Protein AF-A0A970WJK9-F1 (afdb_monomer_lite)

Sequence (111 aa):
MTVIYRILCSALKRSTHLERCREAGYRVARVPTVVSDDGRTYLTYVNAILDHRRGKRFVYLPAYSGADSLNEHAARVWENLGYEVRPVDCTTCYRHFGTLRCLVNVLRRDR

Radius of gyration: 14.51 Å; chains: 1; bounding box: 39×25×37 Å

Secondary structure (DSSP, 8-state):
----EEEEESSS--HHHHHHHHHTT-EEEEE-EEE-TTSS-EEESSSPEEEEETTEEEEEEEE-TT-HHHHHHHHHHHHHTTPEEEEEE-TTTGGGT--HHHH--------

Foldseek 3Di:
DDQDADEDEPDDDDPVVVVVCVVVVHDYFYAYKDADPVNQFMDDFVLWDWAADPNAIAIATEDEPPCVVSRVRRCVSVVVVRHDYHYDYCHPPRVVRHGDNVPDDDPDHDD

Structure (mmCIF, N/CA/C/O backbone):
data_AF-A0A970WJK9-F1
#
_entry.id   AF-A0A970WJK9-F1
#
loop_
_atom_site.group_PDB
_atom_site.id
_atom_site.type_symbol
_atom_site.label_atom_id
_atom_site.label_alt_id
_atom_site.label_comp_id
_atom_site.label_asym_id
_atom_site.label_entity_id
_atom_site.label_seq_id
_atom_site.pdbx_PDB_ins_code
_atom_site.Cartn_x
_atom_site.Cartn_y
_atom_site.Cartn_z
_atom_site.occupancy
_atom_site.B_iso_or_equiv
_atom_site.auth_seq_id
_atom_site.auth_comp_id
_atom_site.auth_asym_id
_atom_site.auth_atom_id
_atom_site.pdbx_PDB_model_num
ATOM 1 N N . MET A 1 1 ? -11.343 9.323 21.967 1.00 26.47 1 MET A N 1
ATOM 2 C CA . MET A 1 1 ? -9.903 9.150 21.675 1.00 26.47 1 MET A CA 1
ATOM 3 C C . MET A 1 1 ? -9.759 8.687 20.228 1.00 26.47 1 MET A C 1
ATOM 5 O O . MET A 1 1 ? -9.971 7.516 19.938 1.00 26.47 1 MET A O 1
ATOM 9 N N . THR A 1 2 ? -9.536 9.612 19.293 1.00 26.64 2 THR A N 1
ATOM 10 C CA . THR A 1 2 ? -9.431 9.296 17.859 1.00 26.64 2 THR A CA 1
ATOM 11 C C . THR A 1 2 ? -8.030 8.767 17.586 1.00 26.64 2 THR A C 1
ATOM 13 O O . THR A 1 2 ? -7.071 9.532 17.570 1.00 26.64 2 THR A O 1
ATOM 16 N N . VAL A 1 3 ? -7.889 7.452 17.416 1.00 32.28 3 VAL A N 1
ATOM 17 C CA . VAL A 1 3 ? -6.608 6.846 17.032 1.00 32.28 3 VAL A CA 1
ATOM 18 C C . VAL A 1 3 ? -6.354 7.180 15.564 1.00 32.28 3 VAL A C 1
ATOM 20 O O . VAL A 1 3 ? -6.897 6.536 14.669 1.00 32.28 3 VAL A O 1
ATOM 23 N N . ILE A 1 4 ? -5.558 8.217 15.313 1.00 41.19 4 ILE A N 1
ATOM 24 C CA . ILE A 1 4 ? -5.073 8.539 13.972 1.00 41.19 4 ILE A CA 1
ATOM 25 C C . ILE A 1 4 ? -3.813 7.701 13.745 1.00 41.19 4 ILE A C 1
ATOM 27 O O . ILE A 1 4 ? -2.821 7.835 14.460 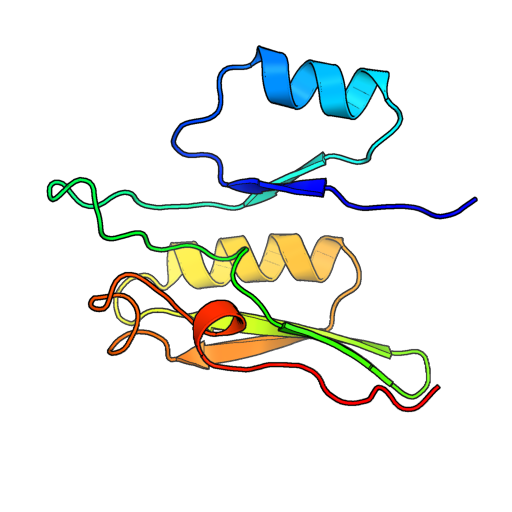1.00 41.19 4 ILE A O 1
ATOM 31 N N . TYR A 1 5 ? -3.848 6.807 12.764 1.00 44.59 5 TYR A N 1
ATOM 32 C CA . TYR A 1 5 ? -2.658 6.083 12.330 1.00 44.59 5 TYR A CA 1
ATOM 33 C C . TYR A 1 5 ? -1.908 6.936 11.316 1.00 44.59 5 TYR A C 1
ATOM 35 O O . TYR A 1 5 ? -2.479 7.330 10.298 1.00 44.59 5 TYR A O 1
ATOM 43 N N . ARG A 1 6 ? -0.622 7.200 11.565 1.00 53.34 6 ARG A N 1
ATOM 44 C CA . ARG A 1 6 ? 0.257 7.771 10.543 1.00 53.34 6 ARG A CA 1
ATOM 45 C C . ARG A 1 6 ? 1.160 6.672 10.013 1.00 53.34 6 ARG A C 1
ATOM 47 O O . ARG A 1 6 ? 2.118 6.259 10.662 1.00 53.34 6 ARG A O 1
ATOM 54 N N . ILE A 1 7 ? 0.806 6.181 8.834 1.00 56.44 7 ILE A N 1
ATOM 55 C CA . ILE A 1 7 ? 1.541 5.131 8.138 1.00 56.44 7 ILE A CA 1
ATOM 56 C C . ILE A 1 7 ? 2.648 5.802 7.332 1.00 56.44 7 ILE A C 1
ATOM 58 O O . ILE A 1 7 ? 2.401 6.728 6.555 1.00 56.44 7 ILE A O 1
ATOM 62 N N . LEU A 1 8 ? 3.886 5.383 7.574 1.00 53.53 8 LEU A N 1
ATOM 63 C CA . LEU A 1 8 ? 5.070 6.004 6.995 1.00 53.53 8 LEU A CA 1
ATOM 64 C C . LEU A 1 8 ? 5.801 4.988 6.110 1.00 53.53 8 LEU A C 1
ATOM 66 O O . LEU A 1 8 ? 6.179 3.912 6.571 1.00 53.53 8 LEU A O 1
ATOM 70 N N . CYS A 1 9 ? 6.015 5.358 4.843 1.00 52.53 9 CYS A N 1
ATOM 71 C CA . CYS A 1 9 ? 6.904 4.645 3.923 1.00 52.53 9 CYS A CA 1
ATOM 72 C C . CYS A 1 9 ? 8.343 4.665 4.446 1.00 52.53 9 CYS A C 1
ATOM 74 O O . CYS A 1 9 ? 8.855 5.733 4.799 1.00 52.53 9 CYS A O 1
ATOM 76 N N . SER A 1 10 ? 8.996 3.503 4.476 1.00 48.75 10 SER A N 1
ATOM 77 C CA . SER A 1 10 ? 10.261 3.329 5.195 1.00 48.75 10 SER A CA 1
ATOM 78 C C . SER A 1 10 ? 11.558 3.498 4.392 1.00 48.75 10 SER A C 1
ATOM 80 O O . SER A 1 10 ? 12.604 3.248 4.975 1.00 48.75 10 SER A O 1
ATOM 82 N N . ALA A 1 11 ? 11.573 3.941 3.127 1.00 43.75 11 ALA A N 1
ATOM 83 C CA . ALA A 1 11 ? 12.851 4.016 2.392 1.00 43.75 11 ALA A CA 1
ATOM 84 C C . ALA A 1 11 ? 13.699 5.267 2.675 1.00 43.75 11 ALA A C 1
ATOM 86 O O . ALA A 1 11 ? 14.905 5.209 2.483 1.00 43.75 11 ALA A O 1
ATOM 87 N N . LEU A 1 12 ? 13.123 6.402 3.101 1.00 43.25 12 LEU A N 1
ATOM 88 C CA . LEU A 1 12 ? 13.861 7.685 3.074 1.00 43.25 12 LEU A CA 1
ATOM 89 C C . LEU A 1 12 ? 13.551 8.674 4.215 1.00 43.25 12 LEU A C 1
ATOM 91 O O . LEU A 1 12 ? 14.005 9.819 4.185 1.00 43.25 12 LEU A O 1
ATOM 95 N N . LYS A 1 13 ? 12.787 8.292 5.247 1.00 46.97 13 LYS A N 1
ATOM 96 C CA . LYS A 1 13 ? 12.469 9.225 6.345 1.00 46.97 13 LYS A CA 1
ATOM 97 C C . LYS A 1 13 ? 13.456 9.087 7.502 1.00 46.97 13 LYS A C 1
ATOM 99 O O . LYS A 1 13 ? 13.421 8.107 8.239 1.00 46.97 13 LYS A O 1
ATOM 104 N N . ARG A 1 14 ? 14.299 10.119 7.649 1.00 53.09 14 ARG A N 1
ATOM 105 C CA . ARG A 1 14 ? 15.193 10.378 8.793 1.00 53.09 14 ARG A CA 1
ATOM 106 C C . ARG A 1 14 ? 14.467 10.060 10.114 1.00 53.09 14 ARG A C 1
ATOM 108 O O . ARG A 1 14 ? 13.289 10.404 10.253 1.00 53.09 14 ARG A O 1
ATOM 115 N N . SER A 1 15 ? 15.166 9.420 11.056 1.00 58.59 15 SER A N 1
ATOM 116 C CA . SER A 1 15 ? 14.675 8.993 12.387 1.00 58.59 15 SER A CA 1
ATOM 117 C C . SER A 1 15 ? 13.795 10.039 13.089 1.00 58.59 15 SER A C 1
ATOM 119 O O . SER A 1 15 ? 12.746 9.710 13.644 1.00 58.59 15 SER A O 1
ATOM 121 N N . THR A 1 16 ? 14.138 11.311 12.911 1.00 64.56 16 THR A N 1
ATOM 122 C CA . THR A 1 16 ? 13.468 12.477 13.493 1.00 64.56 16 THR A CA 1
ATOM 123 C C . THR A 1 16 ? 11.990 12.638 13.127 1.00 64.56 16 THR A C 1
ATOM 125 O O . THR A 1 16 ? 11.211 13.154 13.925 1.00 64.56 16 THR A O 1
ATOM 128 N N . HIS A 1 17 ? 11.534 12.201 11.945 1.00 74.19 17 HIS A N 1
ATOM 129 C CA . HIS A 1 17 ? 10.107 12.315 11.596 1.00 74.19 17 HIS A CA 1
ATOM 130 C 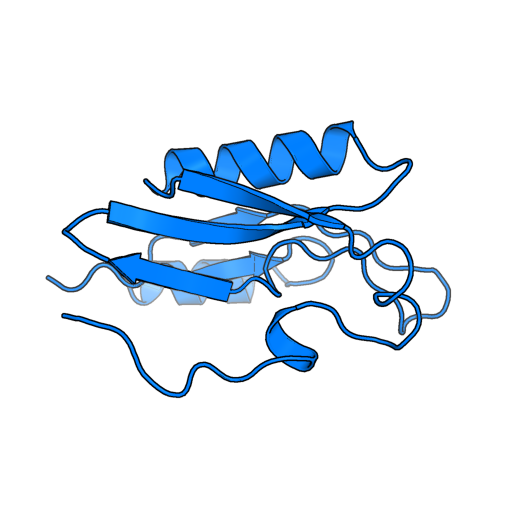C . HIS A 1 17 ? 9.249 11.266 12.314 1.00 74.19 17 HIS A C 1
ATOM 132 O O . HIS A 1 17 ? 8.091 11.529 12.638 1.00 74.19 17 HIS A O 1
ATOM 138 N N . LEU A 1 18 ? 9.812 10.077 12.554 1.00 74.38 18 LEU A N 1
ATOM 139 C CA . LEU A 1 18 ? 9.146 9.008 13.298 1.00 74.38 18 LEU A CA 1
ATOM 140 C C . LEU A 1 18 ? 9.002 9.394 14.770 1.00 74.38 18 LEU A C 1
ATOM 142 O O . LEU A 1 18 ? 7.927 9.220 15.339 1.00 74.38 18 LEU A O 1
ATOM 146 N N . GLU A 1 19 ? 10.066 9.947 15.351 1.00 80.50 19 GLU A N 1
ATOM 147 C CA . GLU A 1 19 ? 10.102 10.454 16.727 1.00 80.50 19 GLU A CA 1
ATOM 148 C C . GLU A 1 19 ? 9.047 11.537 16.938 1.00 80.50 19 GLU A C 1
ATOM 150 O O . GLU A 1 19 ? 8.163 11.349 17.766 1.00 80.50 19 GLU A O 1
ATOM 155 N N . ARG A 1 20 ? 9.002 12.562 16.078 1.00 83.75 20 ARG A N 1
ATOM 156 C CA . ARG A 1 20 ? 7.971 13.615 16.144 1.00 83.75 20 ARG A CA 1
ATOM 157 C C . ARG A 1 20 ? 6.540 13.084 16.065 1.00 83.75 20 ARG A C 1
ATOM 159 O O . ARG A 1 20 ? 5.639 13.621 16.700 1.00 83.75 20 ARG A O 1
ATOM 166 N N . CYS A 1 21 ? 6.295 12.037 15.271 1.00 81.12 21 CYS A N 1
ATOM 167 C CA . CYS A 1 21 ? 4.969 11.417 15.225 1.00 81.12 21 CYS A CA 1
ATOM 168 C C . CYS A 1 21 ? 4.636 10.714 16.547 1.00 81.12 21 CYS A C 1
ATOM 170 O O . CYS A 1 21 ? 3.505 10.789 17.013 1.00 81.12 21 CYS A O 1
ATOM 172 N N . ARG A 1 22 ? 5.609 10.048 17.168 1.00 83.19 22 ARG A N 1
ATOM 173 C CA . ARG A 1 22 ? 5.404 9.393 18.465 1.00 83.19 22 ARG A CA 1
ATOM 174 C C . ARG A 1 22 ? 5.224 10.405 19.593 1.00 83.19 22 ARG A C 1
ATOM 176 O O . ARG A 1 22 ? 4.309 10.237 20.386 1.00 83.19 22 ARG A O 1
ATOM 183 N N . GLU A 1 23 ? 6.031 11.464 19.618 1.00 87.00 23 GLU A N 1
ATOM 184 C CA . GLU A 1 23 ? 5.918 12.579 20.571 1.00 87.00 23 GLU A CA 1
ATOM 185 C C . GLU A 1 23 ? 4.545 13.252 20.495 1.00 87.00 23 GLU A C 1
ATOM 187 O O . GLU A 1 23 ? 3.953 13.583 21.515 1.00 87.00 23 GLU A O 1
ATOM 192 N N . ALA A 1 24 ? 3.987 13.376 19.289 1.00 86.94 24 ALA A N 1
ATOM 193 C CA . ALA A 1 24 ? 2.636 13.886 19.083 1.00 86.94 24 ALA A CA 1
ATOM 194 C C . ALA A 1 24 ? 1.517 12.859 19.388 1.00 86.94 24 ALA A C 1
ATOM 196 O O . ALA A 1 24 ? 0.353 13.119 19.088 1.00 86.94 24 ALA A O 1
ATOM 197 N N . GLY A 1 25 ? 1.842 11.690 19.953 1.00 88.25 25 GLY A N 1
ATOM 198 C CA . GLY A 1 25 ? 0.875 10.675 20.385 1.00 88.25 25 GLY A CA 1
ATOM 199 C C . GLY A 1 25 ? 0.353 9.748 19.281 1.00 88.25 25 GLY A C 1
ATOM 200 O O . GLY A 1 25 ? -0.596 8.995 19.510 1.00 88.25 25 GLY A O 1
ATOM 201 N N . TYR A 1 26 ? 0.943 9.764 18.080 1.00 83.62 26 TYR A N 1
ATOM 202 C CA . TYR A 1 26 ? 0.516 8.880 16.993 1.00 83.62 26 TYR A CA 1
ATOM 203 C C . TYR A 1 26 ? 1.071 7.461 17.156 1.00 83.62 26 TYR A C 1
ATOM 205 O O . TYR A 1 26 ? 2.250 7.247 17.453 1.00 83.62 26 TYR A O 1
ATOM 213 N N . ARG A 1 27 ? 0.244 6.463 16.818 1.00 83.31 27 ARG A N 1
ATOM 214 C CA . ARG A 1 27 ? 0.730 5.104 16.543 1.00 83.31 27 ARG A CA 1
ATOM 215 C C . ARG A 1 27 ? 1.366 5.078 15.156 1.00 83.31 27 ARG A C 1
ATOM 217 O O . ARG A 1 27 ? 0.733 5.448 14.166 1.00 83.31 27 ARG A O 1
ATOM 224 N N . VAL A 1 28 ? 2.613 4.617 15.094 1.00 84.31 28 VAL A N 1
ATOM 225 C CA . VAL A 1 28 ? 3.404 4.572 13.861 1.00 84.31 28 VAL A CA 1
ATOM 226 C C . VAL A 1 28 ? 3.579 3.129 13.405 1.00 84.31 28 VAL A C 1
ATOM 228 O O . VAL A 1 28 ? 4.179 2.324 14.116 1.00 84.31 28 VAL A O 1
ATOM 231 N N . ALA A 1 29 ? 3.103 2.832 12.197 1.00 88.38 29 ALA A N 1
ATOM 232 C CA . ALA A 1 29 ? 3.362 1.580 11.495 1.00 88.38 29 ALA A CA 1
ATOM 233 C C . ALA A 1 29 ? 4.334 1.832 10.337 1.00 88.38 29 ALA A C 1
ATOM 235 O O . ALA A 1 29 ? 4.200 2.820 9.604 1.00 88.38 29 ALA A O 1
ATOM 236 N N . ARG A 1 30 ? 5.322 0.944 10.190 1.00 86.44 30 ARG A N 1
ATOM 237 C CA . ARG A 1 30 ? 6.256 0.966 9.061 1.00 86.44 30 ARG A CA 1
ATOM 238 C C . ARG A 1 30 ? 5.697 0.096 7.950 1.00 86.44 30 ARG A C 1
ATOM 240 O O . ARG A 1 30 ? 5.268 -1.020 8.213 1.00 86.44 30 ARG A O 1
ATOM 247 N N . VAL A 1 31 ? 5.728 0.618 6.734 1.00 87.69 31 VAL A N 1
ATOM 248 C CA . VAL A 1 31 ? 5.289 -0.088 5.531 1.00 87.69 31 VAL A CA 1
ATOM 249 C C . VAL A 1 31 ? 6.442 -0.082 4.529 1.00 87.69 31 VAL A C 1
ATOM 251 O O . VAL A 1 31 ? 7.081 0.970 4.369 1.00 87.69 31 VAL A O 1
ATOM 254 N N . PRO A 1 32 ? 6.728 -1.225 3.876 1.00 87.31 32 PRO A N 1
ATOM 255 C CA . PRO A 1 32 ? 7.833 -1.339 2.940 1.00 87.31 32 PRO A CA 1
ATOM 256 C C . PRO A 1 32 ? 7.649 -0.366 1.779 1.00 87.31 32 PRO A C 1
ATOM 258 O O . PRO A 1 32 ? 6.538 0.038 1.431 1.00 87.31 32 PRO A O 1
ATOM 261 N N . THR A 1 33 ? 8.754 0.040 1.175 1.00 88.69 33 THR A N 1
ATOM 262 C CA . THR A 1 33 ? 8.724 0.797 -0.070 1.00 88.69 33 THR A CA 1
ATOM 263 C C . THR A 1 33 ? 10.030 0.550 -0.809 1.00 88.69 33 THR A C 1
ATOM 265 O O . THR A 1 33 ? 11.073 0.391 -0.176 1.00 88.69 33 THR A O 1
ATOM 268 N N . VAL A 1 34 ? 9.959 0.506 -2.133 1.00 90.25 34 VAL A N 1
ATOM 269 C CA . VAL A 1 34 ? 11.128 0.385 -3.006 1.00 90.25 34 VAL A CA 1
ATOM 270 C C . VAL A 1 34 ? 11.215 1.664 -3.813 1.00 90.25 34 VAL A C 1
ATOM 272 O O . VAL A 1 34 ? 10.206 2.114 -4.356 1.00 90.25 34 VAL A O 1
ATOM 275 N N . VAL A 1 35 ? 12.401 2.256 -3.853 1.00 88.75 35 VAL A N 1
ATOM 276 C CA . VAL A 1 35 ? 12.706 3.421 -4.682 1.00 88.75 35 VAL A CA 1
ATOM 277 C C . VAL A 1 35 ? 13.450 2.900 -5.902 1.00 88.75 35 VAL A C 1
ATOM 279 O O . VAL A 1 35 ? 14.400 2.140 -5.743 1.00 88.75 35 VAL A O 1
ATOM 282 N N . SER A 1 36 ? 12.988 3.260 -7.092 1.00 84.94 36 SER A N 1
ATOM 283 C CA . SER A 1 36 ? 13.693 2.973 -8.341 1.00 84.94 36 SER A CA 1
ATOM 284 C C . SER A 1 36 ? 14.902 3.899 -8.500 1.00 84.94 36 SER A C 1
ATOM 286 O O . SER A 1 36 ? 14.895 5.027 -8.000 1.00 84.94 36 SER A O 1
ATOM 288 N N . ASP A 1 37 ? 15.906 3.457 -9.255 1.00 87.38 37 A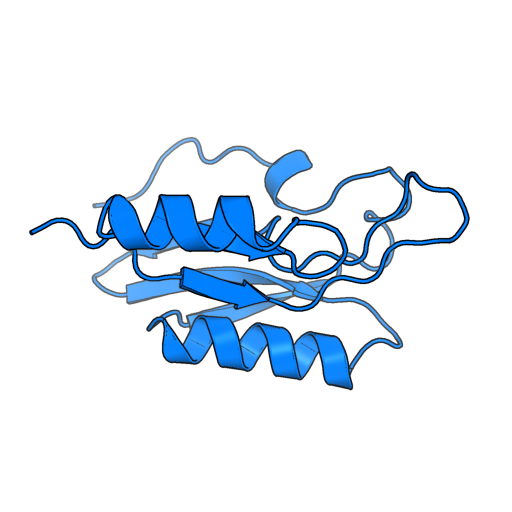SP A N 1
ATOM 289 C CA . ASP A 1 37 ? 17.123 4.232 -9.534 1.00 87.38 37 ASP A CA 1
ATOM 290 C C . ASP A 1 37 ? 16.846 5.515 -10.339 1.00 87.38 37 ASP A C 1
ATOM 292 O O . ASP A 1 37 ? 17.642 6.452 -10.327 1.00 87.38 37 ASP A O 1
ATOM 296 N N . ASP A 1 38 ? 15.684 5.601 -10.997 1.00 86.00 38 ASP A N 1
ATOM 297 C CA . ASP A 1 38 ? 15.227 6.806 -11.703 1.00 86.00 38 ASP A CA 1
ATOM 298 C C . ASP A 1 38 ? 14.838 7.966 -10.762 1.00 86.00 38 ASP A C 1
ATOM 300 O O . ASP A 1 38 ? 14.557 9.077 -11.224 1.00 86.00 38 ASP A O 1
ATOM 304 N N . GLY A 1 39 ? 14.782 7.714 -9.449 1.00 81.31 39 GLY A N 1
ATOM 305 C CA . GLY A 1 39 ? 14.421 8.688 -8.421 1.00 81.31 39 GLY A CA 1
ATOM 306 C C . GLY A 1 39 ? 12.975 9.192 -8.488 1.00 81.31 39 GLY A C 1
ATOM 307 O O . GLY A 1 39 ? 12.637 10.149 -7.792 1.00 81.31 39 GLY A O 1
ATOM 308 N N . ARG A 1 40 ? 12.121 8.589 -9.320 1.00 81.44 40 ARG A N 1
ATOM 309 C CA . ARG A 1 40 ? 10.742 9.034 -9.591 1.00 81.44 40 ARG A CA 1
ATOM 310 C C . ARG A 1 40 ? 9.713 7.938 -9.376 1.00 81.44 40 ARG A C 1
ATOM 312 O O . ARG A 1 40 ? 8.566 8.230 -9.035 1.00 81.44 40 ARG A O 1
ATOM 319 N N . THR A 1 41 ? 10.109 6.693 -9.583 1.00 85.56 41 THR A N 1
ATOM 320 C CA . THR A 1 41 ? 9.233 5.538 -9.503 1.00 85.56 41 THR A CA 1
ATOM 321 C C . THR A 1 41 ? 9.390 4.864 -8.147 1.00 85.56 41 THR A C 1
ATOM 323 O O . THR A 1 41 ? 10.497 4.624 -7.665 1.00 85.56 41 THR A O 1
ATOM 326 N N . TYR A 1 42 ? 8.259 4.537 -7.525 1.00 88.38 42 TYR A N 1
ATOM 327 C CA . TYR A 1 42 ? 8.220 3.932 -6.199 1.00 88.38 42 TYR A CA 1
ATOM 328 C C . TYR A 1 42 ? 7.238 2.765 -6.180 1.00 88.38 42 TYR A C 1
ATOM 330 O O . TYR A 1 42 ? 6.089 2.918 -6.597 1.00 88.38 42 TYR A O 1
ATOM 338 N N . LEU A 1 43 ? 7.648 1.635 -5.605 1.00 91.94 43 LEU A N 1
ATOM 339 C CA . LEU A 1 43 ? 6.688 0.661 -5.091 1.00 91.94 43 LEU A CA 1
ATOM 340 C C . LEU A 1 43 ? 6.285 1.128 -3.698 1.00 91.94 43 LEU A C 1
ATOM 342 O O . LEU A 1 43 ? 7.119 1.202 -2.788 1.00 91.94 43 LEU A O 1
ATOM 346 N N . THR A 1 44 ? 5.021 1.502 -3.532 1.00 91.88 44 THR A N 1
ATOM 347 C CA . THR A 1 44 ? 4.508 2.075 -2.291 1.00 91.88 44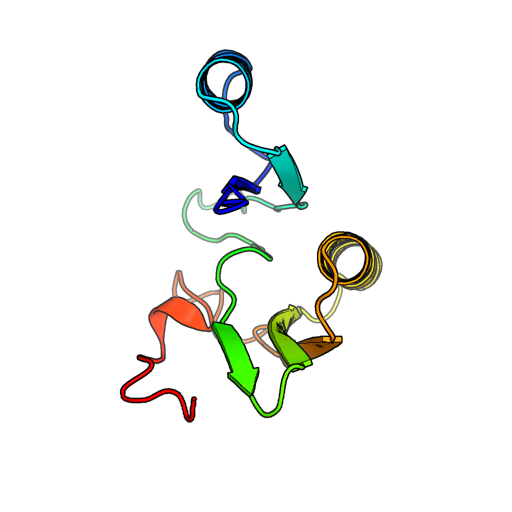 THR A CA 1
ATOM 348 C C . THR A 1 44 ? 3.162 1.478 -1.921 1.00 91.88 44 THR A C 1
ATOM 350 O O . THR A 1 44 ? 2.207 1.494 -2.686 1.00 91.88 44 THR A O 1
ATOM 353 N N . TYR A 1 45 ? 3.058 1.025 -0.678 1.00 94.44 45 TYR A N 1
ATOM 354 C CA . TYR A 1 45 ? 1.847 0.389 -0.165 1.00 94.44 45 TYR A CA 1
ATOM 355 C C . TYR A 1 45 ? 1.030 1.318 0.744 1.00 94.44 45 TYR A C 1
ATOM 357 O O . TYR A 1 45 ? 0.150 0.871 1.478 1.00 94.44 45 TYR A O 1
ATOM 365 N N . VAL A 1 46 ? 1.330 2.624 0.724 1.00 92.38 46 VAL A N 1
ATOM 366 C CA . VAL A 1 46 ? 0.567 3.652 1.463 1.00 92.38 46 VAL A CA 1
ATOM 367 C C . VAL A 1 46 ? -0.281 4.528 0.544 1.00 92.38 46 VAL A C 1
ATOM 369 O O . VAL A 1 46 ? -1.140 5.270 1.015 1.00 92.38 46 VAL A O 1
ATOM 372 N N . ASN A 1 47 ? -0.077 4.441 -0.773 1.00 92.19 47 ASN A N 1
ATOM 373 C CA . ASN A 1 47 ? -0.928 5.082 -1.774 1.00 92.19 47 ASN A CA 1
ATOM 374 C C . ASN A 1 47 ? -2.172 4.210 -2.047 1.00 92.19 47 ASN A C 1
ATOM 376 O O . ASN A 1 47 ? -2.474 3.831 -3.174 1.00 92.19 47 ASN A O 1
ATOM 380 N N . ALA A 1 48 ? -2.862 3.868 -0.961 1.00 93.12 48 ALA A N 1
ATOM 381 C CA . ALA A 1 48 ? -4.011 2.978 -0.908 1.00 93.12 48 ALA A CA 1
ATOM 382 C C . ALA A 1 48 ? -5.322 3.766 -0.753 1.00 93.12 48 ALA A C 1
ATOM 384 O O . ALA A 1 48 ? -5.311 4.945 -0.376 1.00 93.12 48 ALA A O 1
ATOM 385 N N . ILE A 1 49 ? -6.456 3.106 -1.000 1.00 92.69 49 ILE A N 1
ATOM 386 C CA . ILE A 1 49 ? -7.786 3.662 -0.708 1.00 92.69 49 ILE A CA 1
ATOM 387 C C . ILE A 1 49 ? -8.318 3.052 0.580 1.00 92.69 49 ILE A C 1
ATOM 389 O O . ILE A 1 49 ? -8.390 1.833 0.710 1.00 92.69 49 ILE A O 1
ATOM 393 N N . LEU A 1 50 ? -8.718 3.914 1.514 1.00 91.75 50 LEU A N 1
ATOM 394 C CA . LEU A 1 50 ? -9.339 3.518 2.775 1.00 91.75 50 LEU A CA 1
ATOM 395 C C . LEU A 1 50 ? -10.849 3.695 2.696 1.00 91.75 50 LEU A C 1
ATOM 397 O O . LEU A 1 50 ? -11.347 4.778 2.351 1.00 91.75 50 LEU A O 1
ATOM 401 N N . ASP A 1 51 ? -11.558 2.636 3.062 1.00 90.56 51 ASP A N 1
ATOM 402 C CA . ASP A 1 51 ? -13.011 2.583 3.056 1.00 90.56 51 ASP A CA 1
ATOM 403 C C . ASP A 1 51 ? -13.530 1.991 4.363 1.00 90.56 51 ASP A C 1
ATOM 405 O O . ASP A 1 51 ? -12.953 1.050 4.903 1.00 90.56 51 ASP A O 1
ATOM 409 N N . HIS A 1 52 ? -14.630 2.539 4.866 1.00 89.81 52 HIS A N 1
ATOM 410 C CA . HIS A 1 52 ? -15.319 2.042 6.048 1.00 89.81 52 HIS A CA 1
ATOM 411 C C . HIS A 1 52 ? -16.793 1.882 5.685 1.00 89.81 52 HIS A C 1
ATOM 413 O O . HIS A 1 52 ? -17.439 2.871 5.350 1.00 89.81 52 HIS A O 1
ATOM 419 N N . ARG A 1 53 ? -17.323 0.656 5.739 1.00 86.81 53 ARG A N 1
ATOM 420 C CA . ARG A 1 53 ? -18.738 0.373 5.447 1.00 86.81 53 ARG A CA 1
ATOM 421 C C . ARG A 1 53 ? -19.259 -0.695 6.388 1.00 86.81 53 ARG A C 1
ATOM 423 O O . ARG A 1 53 ? -18.585 -1.703 6.600 1.00 86.81 53 ARG A O 1
ATOM 430 N N . ARG A 1 54 ? -20.472 -0.500 6.917 1.00 85.88 54 ARG A N 1
ATOM 431 C CA . ARG A 1 54 ? -21.153 -1.471 7.797 1.00 85.88 54 ARG A CA 1
ATOM 432 C C . ARG A 1 54 ? -20.262 -1.935 8.964 1.00 85.88 54 ARG A C 1
ATOM 434 O O . ARG A 1 54 ? -20.157 -3.125 9.239 1.00 85.88 54 ARG A O 1
ATOM 441 N N . GLY A 1 55 ? -19.543 -0.998 9.585 1.00 87.75 55 GLY A N 1
ATOM 442 C CA . GLY A 1 55 ? -18.626 -1.273 10.700 1.00 87.75 55 GLY A CA 1
ATOM 443 C C . GLY A 1 55 ? -17.310 -1.975 10.332 1.00 87.75 55 GLY A C 1
ATOM 444 O O . GLY A 1 55 ? -16.456 -2.137 11.201 1.00 87.75 55 GLY A O 1
ATOM 445 N N . LYS A 1 56 ? -17.100 -2.354 9.066 1.00 91.88 56 LYS A N 1
ATOM 446 C CA . LYS A 1 56 ? -15.856 -2.967 8.584 1.00 91.88 56 LYS A CA 1
ATOM 447 C C . LYS A 1 56 ? -14.921 -1.925 7.984 1.00 91.88 56 LYS A C 1
ATOM 449 O O . LYS A 1 56 ? -15.377 -0.959 7.370 1.00 91.88 56 LYS A O 1
ATOM 454 N N . ARG A 1 57 ? -13.613 -2.141 8.143 1.00 94.44 57 ARG A N 1
ATOM 455 C CA . ARG A 1 57 ? -12.562 -1.310 7.547 1.00 94.44 57 ARG A CA 1
ATOM 456 C C . ARG A 1 57 ? -11.886 -2.079 6.427 1.00 94.44 57 ARG A C 1
ATOM 458 O O . ARG A 1 57 ? -11.447 -3.198 6.649 1.00 94.44 57 ARG A O 1
ATOM 465 N N . PHE A 1 58 ? -11.783 -1.469 5.256 1.00 95.00 58 PHE A N 1
ATOM 466 C CA . PHE A 1 58 ? -11.158 -2.051 4.076 1.00 95.00 58 PHE A CA 1
ATOM 467 C C . PHE A 1 58 ? -10.017 -1.162 3.602 1.00 95.00 58 PHE A C 1
ATOM 469 O O . PHE A 1 58 ? -10.109 0.070 3.654 1.00 95.00 58 PHE A O 1
ATOM 476 N N . VAL A 1 59 ? -8.960 -1.793 3.106 1.00 95.56 59 VAL A N 1
ATOM 477 C CA . VAL A 1 59 ? -7.903 -1.117 2.362 1.00 95.56 59 VAL A CA 1
ATOM 478 C C . VAL A 1 59 ? -7.791 -1.740 0.981 1.00 95.56 59 VAL A C 1
ATOM 480 O O . VAL A 1 59 ? -7.551 -2.935 0.846 1.00 95.56 59 VAL A O 1
ATOM 483 N N . TYR A 1 60 ? -7.959 -0.922 -0.052 1.00 96.44 60 TYR A N 1
ATOM 484 C CA . TYR A 1 60 ? -7.590 -1.303 -1.411 1.00 96.44 60 TYR A CA 1
ATOM 485 C C . TYR A 1 60 ? -6.102 -1.015 -1.565 1.00 96.44 60 TYR A C 1
ATOM 487 O O . TYR A 1 60 ? -5.698 0.151 -1.628 1.00 96.44 60 TYR A O 1
ATOM 495 N N . LEU A 1 61 ? -5.299 -2.072 -1.503 1.00 97.00 61 LEU A N 1
ATOM 496 C CA . LEU A 1 61 ? -3.852 -2.016 -1.350 1.00 97.00 61 LEU A CA 1
ATOM 497 C C . LEU A 1 61 ? -3.170 -2.191 -2.712 1.00 97.00 61 LEU A C 1
ATOM 499 O O . LEU A 1 61 ? -3.455 -3.185 -3.378 1.00 97.00 61 LEU A O 1
ATOM 503 N N . PRO A 1 62 ? -2.262 -1.289 -3.133 1.00 96.81 62 PRO A N 1
ATOM 504 C CA . PRO A 1 62 ? -1.457 -1.522 -4.327 1.00 96.81 62 PRO A CA 1
ATOM 505 C C . PRO A 1 62 ? -0.677 -2.835 -4.206 1.00 96.81 62 PRO A C 1
ATOM 507 O O . PRO A 1 62 ? -0.044 -3.079 -3.182 1.00 96.81 62 PRO A O 1
ATOM 510 N N . ALA A 1 63 ? -0.718 -3.658 -5.246 1.00 97.12 63 ALA A N 1
ATOM 511 C CA . ALA A 1 63 ? 0.081 -4.869 -5.381 1.00 97.12 63 ALA A CA 1
ATOM 512 C C . ALA A 1 63 ? 0.842 -4.834 -6.710 1.00 97.12 63 ALA A C 1
ATOM 514 O O . ALA A 1 63 ? 0.375 -4.229 -7.679 1.00 97.12 63 ALA A O 1
ATOM 515 N N . TYR A 1 64 ? 2.015 -5.462 -6.750 1.00 96.50 64 TYR A N 1
ATOM 516 C CA . TYR A 1 64 ? 2.907 -5.411 -7.908 1.00 96.50 64 TYR A CA 1
ATOM 517 C C . TYR A 1 64 ? 3.426 -6.800 -8.274 1.00 96.50 64 TYR A C 1
ATOM 519 O O . TYR A 1 64 ? 3.940 -7.522 -7.418 1.00 96.50 64 TYR A O 1
ATOM 527 N N . SER A 1 65 ? 3.331 -7.160 -9.552 1.00 96.00 65 SER A N 1
ATOM 528 C CA . SER A 1 65 ? 3.883 -8.406 -10.084 1.00 96.00 65 SER A CA 1
ATOM 529 C C . SER A 1 65 ? 5.398 -8.457 -9.880 1.00 96.00 65 SER A C 1
ATOM 531 O O . SER A 1 65 ? 6.099 -7.485 -10.166 1.00 96.00 65 SER A O 1
ATOM 533 N N . GLY A 1 66 ? 5.907 -9.599 -9.409 1.00 95.06 66 GLY A N 1
ATOM 534 C CA . GLY A 1 66 ? 7.330 -9.800 -9.112 1.00 95.06 66 GLY A CA 1
ATOM 535 C C . GLY A 1 66 ? 7.790 -9.230 -7.765 1.00 95.06 66 GLY A C 1
ATOM 536 O O . GLY A 1 66 ? 8.985 -9.231 -7.482 1.00 95.06 66 GLY A O 1
ATOM 537 N N . ALA A 1 67 ? 6.865 -8.747 -6.930 1.00 95.69 67 ALA A N 1
ATOM 538 C CA . ALA A 1 67 ? 7.146 -8.206 -5.601 1.00 95.69 67 ALA A CA 1
ATOM 539 C C . ALA A 1 67 ? 6.375 -8.946 -4.492 1.00 95.69 67 ALA A C 1
ATOM 541 O O . ALA A 1 67 ? 5.986 -8.333 -3.499 1.00 95.69 67 ALA A O 1
ATOM 542 N N . ASP A 1 68 ? 6.137 -10.251 -4.645 1.00 96.94 68 ASP A N 1
ATOM 543 C CA . ASP A 1 68 ? 5.203 -11.022 -3.808 1.00 96.94 68 ASP A CA 1
ATOM 544 C C . ASP A 1 68 ? 5.502 -10.922 -2.309 1.00 96.94 68 ASP A C 1
ATOM 546 O O . ASP A 1 68 ? 4.622 -10.587 -1.517 1.00 96.94 68 ASP A O 1
ATOM 550 N N . SER A 1 69 ? 6.767 -11.073 -1.912 1.00 96.19 69 SER A N 1
ATOM 551 C CA . SER A 1 69 ? 7.174 -10.953 -0.505 1.00 96.19 69 SER A CA 1
ATOM 552 C C . SER A 1 69 ? 6.899 -9.561 0.086 1.00 96.19 69 SER A C 1
ATOM 554 O O . SER A 1 69 ? 6.543 -9.436 1.263 1.00 96.19 69 SER A O 1
ATOM 556 N N . LEU A 1 70 ? 7.020 -8.505 -0.726 1.00 95.31 70 LEU A N 1
ATOM 557 C CA . LEU A 1 70 ? 6.716 -7.130 -0.331 1.00 95.31 70 LEU A CA 1
ATOM 558 C C . LEU A 1 70 ? 5.204 -6.888 -0.280 1.00 95.31 70 LEU A C 1
ATOM 560 O O . LEU A 1 70 ? 4.741 -6.260 0.674 1.00 95.31 70 LEU A O 1
ATOM 564 N N . ASN A 1 71 ? 4.453 -7.415 -1.254 1.00 97.25 71 ASN A N 1
ATOM 565 C CA . ASN A 1 71 ? 2.990 -7.366 -1.284 1.00 97.25 71 ASN A CA 1
ATOM 566 C C . ASN A 1 71 ? 2.416 -8.001 -0.010 1.00 97.25 71 ASN A C 1
ATOM 568 O O . ASN A 1 71 ? 1.621 -7.381 0.698 1.00 97.25 71 ASN A O 1
ATOM 572 N N . GLU A 1 72 ? 2.881 -9.203 0.333 1.00 97.69 72 GLU A N 1
ATOM 573 C CA . GLU A 1 72 ? 2.465 -9.915 1.537 1.00 97.69 72 GLU A CA 1
ATOM 574 C C . GLU A 1 72 ? 2.851 -9.180 2.823 1.00 97.69 72 GLU A C 1
ATOM 576 O O . GLU A 1 72 ? 2.057 -9.079 3.759 1.00 97.69 72 GLU A O 1
ATOM 581 N N . HIS A 1 73 ? 4.082 -8.663 2.908 1.00 96.12 73 HIS A N 1
ATOM 582 C CA . HIS A 1 73 ? 4.518 -7.940 4.098 1.00 96.12 73 HIS A CA 1
ATOM 583 C C . HIS A 1 73 ? 3.686 -6.672 4.307 1.00 96.12 73 HIS A C 1
ATOM 585 O O . HIS A 1 73 ? 3.275 -6.381 5.431 1.00 96.12 73 HIS A O 1
ATOM 591 N N . ALA A 1 74 ? 3.401 -5.933 3.236 1.00 95.62 74 ALA A N 1
ATOM 592 C CA . ALA A 1 74 ? 2.529 -4.774 3.303 1.00 95.62 74 ALA A CA 1
ATOM 593 C C . ALA A 1 74 ? 1.104 -5.148 3.730 1.00 95.62 74 ALA A C 1
ATOM 595 O O . ALA A 1 74 ? 0.552 -4.474 4.600 1.00 95.62 74 ALA A O 1
ATOM 596 N N . ALA A 1 75 ? 0.535 -6.226 3.178 1.00 97.69 75 ALA A N 1
ATOM 597 C CA . ALA A 1 75 ? -0.785 -6.723 3.562 1.00 97.69 75 ALA A CA 1
ATOM 598 C C . ALA A 1 75 ? -0.859 -7.006 5.070 1.00 97.69 75 ALA A C 1
ATOM 600 O O . ALA A 1 75 ? -1.706 -6.432 5.755 1.00 97.69 75 ALA A O 1
ATOM 601 N N . ARG A 1 76 ? 0.116 -7.746 5.615 1.00 97.62 76 ARG A N 1
ATOM 602 C CA . ARG A 1 76 ? 0.197 -8.049 7.054 1.00 97.62 76 ARG A CA 1
ATOM 603 C C . ARG A 1 76 ? 0.230 -6.799 7.931 1.00 97.62 76 ARG A C 1
ATOM 605 O O . ARG A 1 76 ? -0.374 -6.773 9.002 1.00 97.62 76 ARG A O 1
ATOM 612 N N . VAL A 1 77 ? 0.922 -5.738 7.506 1.00 95.62 77 VAL A N 1
ATOM 613 C CA . VAL A 1 77 ? 0.930 -4.472 8.261 1.00 95.62 77 VAL A CA 1
ATOM 614 C C . VAL A 1 77 ? -0.475 -3.877 8.344 1.00 95.62 77 VAL A C 1
ATOM 616 O O . VAL A 1 77 ? -0.879 -3.434 9.416 1.00 95.62 77 VAL A O 1
ATOM 619 N N . TRP A 1 78 ? -1.229 -3.879 7.247 1.00 95.88 78 TRP A N 1
ATOM 620 C CA . TRP A 1 78 ? -2.590 -3.345 7.219 1.00 95.88 78 TRP A CA 1
ATOM 621 C C . TRP A 1 78 ? -3.602 -4.219 7.968 1.00 95.88 78 TRP A C 1
ATOM 623 O O . TRP A 1 78 ? -4.451 -3.684 8.685 1.00 95.88 78 TRP A O 1
ATOM 633 N N . GLU A 1 79 ? -3.474 -5.539 7.872 1.00 96.94 79 GLU A N 1
ATOM 634 C CA . GLU A 1 79 ? -4.274 -6.499 8.642 1.00 96.94 79 GLU A CA 1
ATOM 635 C C . GLU A 1 79 ? -4.089 -6.284 10.148 1.00 96.94 79 GLU A C 1
ATOM 637 O O . GLU A 1 79 ? -5.067 -6.153 10.884 1.00 96.94 79 GLU A O 1
ATOM 642 N N . ASN A 1 80 ? -2.845 -6.104 10.603 1.00 95.44 80 ASN A N 1
ATOM 643 C CA . ASN A 1 80 ? -2.526 -5.796 12.003 1.00 95.44 80 ASN A CA 1
ATOM 644 C C . ASN A 1 80 ? -3.094 -4.446 12.484 1.00 95.44 80 ASN A C 1
ATOM 646 O O . ASN A 1 80 ? -3.215 -4.208 13.688 1.00 95.44 80 ASN A O 1
ATOM 650 N N . LEU A 1 81 ? -3.449 -3.546 11.563 1.00 93.50 81 LEU A N 1
ATOM 651 C CA . LEU A 1 81 ? -4.144 -2.289 11.858 1.00 93.50 81 LEU A CA 1
ATOM 652 C C . LEU A 1 81 ? -5.677 -2.441 11.879 1.00 93.50 81 LEU A C 1
ATOM 654 O O . LEU A 1 81 ? -6.385 -1.467 12.160 1.00 93.50 81 LEU A O 1
ATOM 658 N N . GLY A 1 82 ? -6.185 -3.648 11.620 1.00 95.25 82 GLY A N 1
ATOM 659 C CA . GLY A 1 82 ? -7.603 -3.997 11.635 1.00 95.25 82 GLY A CA 1
ATOM 660 C C . GLY A 1 82 ? -8.329 -3.724 10.318 1.00 95.25 82 GLY A C 1
ATOM 661 O O . GLY A 1 82 ? -9.535 -3.477 10.344 1.00 95.25 82 GLY A O 1
ATOM 662 N N . TYR A 1 83 ? -7.614 -3.706 9.190 1.00 96.56 83 TYR A N 1
ATOM 663 C CA . TYR A 1 83 ? -8.217 -3.584 7.862 1.00 96.56 83 TYR A CA 1
ATOM 664 C C . TYR A 1 83 ? -8.337 -4.9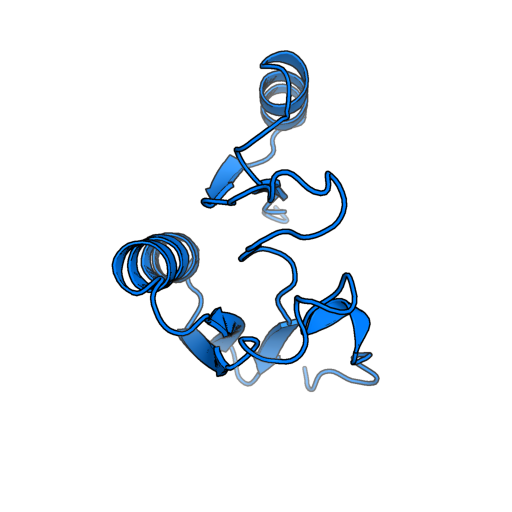48 7.178 1.00 96.56 83 TYR A C 1
ATOM 666 O O . TYR A 1 83 ? -7.419 -5.759 7.226 1.00 96.56 83 TYR A O 1
ATOM 674 N N . GLU A 1 84 ? -9.441 -5.160 6.468 1.00 97.62 84 GLU A N 1
ATOM 675 C CA . GLU A 1 84 ? -9.556 -6.190 5.437 1.00 97.62 84 GLU A CA 1
ATOM 676 C C . GLU A 1 84 ? -8.804 -5.713 4.185 1.00 97.62 84 GLU A C 1
ATOM 678 O O . GLU A 1 84 ? -9.125 -4.662 3.615 1.00 97.62 84 GLU A O 1
ATOM 683 N N . VAL A 1 85 ? -7.779 -6.460 3.775 1.00 97.94 85 VAL A N 1
ATOM 684 C CA . VAL A 1 85 ? -6.932 -6.108 2.631 1.00 97.94 85 VAL A CA 1
ATOM 685 C C . VAL A 1 85 ? -7.556 -6.601 1.330 1.00 97.94 85 VAL A C 1
ATOM 687 O O . VAL A 1 85 ? -7.897 -7.770 1.182 1.00 97.94 85 VAL A O 1
ATOM 690 N N . ARG A 1 86 ? -7.670 -5.692 0.361 1.00 97.56 86 ARG A N 1
ATOM 691 C CA . ARG A 1 86 ? -8.104 -5.964 -1.010 1.00 97.56 86 ARG A CA 1
ATOM 692 C C . ARG A 1 86 ? -6.975 -5.577 -1.959 1.00 97.56 86 ARG A C 1
ATOM 694 O O . ARG A 1 86 ? -6.813 -4.383 -2.221 1.00 97.56 86 ARG A O 1
ATOM 701 N N . PRO A 1 87 ? -6.155 -6.528 -2.430 1.00 97.50 87 PRO A N 1
ATOM 702 C CA . PRO A 1 87 ? -5.068 -6.200 -3.337 1.00 97.50 87 PRO A CA 1
ATOM 703 C C . PRO A 1 87 ? -5.629 -5.668 -4.660 1.00 97.50 87 PRO A C 1
ATOM 705 O O . PRO A 1 87 ? -6.634 -6.165 -5.169 1.00 97.50 87 PRO A O 1
ATOM 708 N N . VAL A 1 88 ? -4.975 -4.652 -5.213 1.00 97.38 88 VAL A N 1
ATOM 709 C C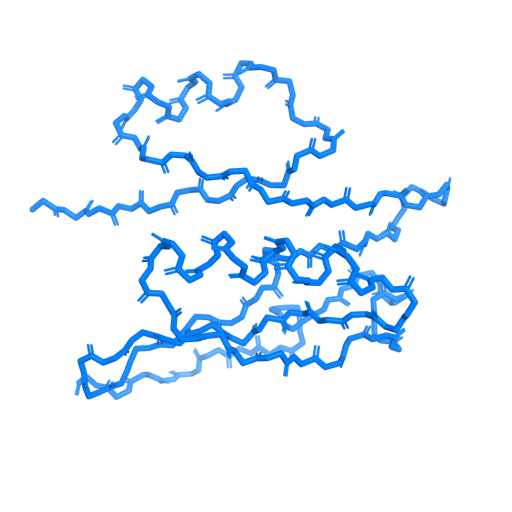A . VAL A 1 88 ? -5.275 -4.102 -6.534 1.00 97.38 88 VAL A CA 1
ATOM 710 C C . VAL A 1 88 ? -3.983 -4.033 -7.323 1.00 97.38 88 VAL A C 1
ATOM 712 O O . VAL A 1 88 ? -3.036 -3.354 -6.916 1.00 97.38 88 VAL A O 1
ATOM 715 N N . ASP A 1 89 ? -3.959 -4.724 -8.457 1.00 96.31 89 ASP A N 1
ATOM 716 C CA . ASP A 1 89 ? -2.803 -4.733 -9.341 1.00 96.31 89 ASP A CA 1
ATOM 717 C C . ASP A 1 89 ? -2.506 -3.317 -9.856 1.00 96.31 89 ASP A C 1
ATOM 719 O O . ASP A 1 89 ? -3.306 -2.690 -10.551 1.00 96.31 89 ASP A O 1
ATOM 723 N N . CYS A 1 90 ? -1.340 -2.806 -9.470 1.00 95.62 90 CYS A N 1
ATOM 724 C CA . CYS A 1 90 ? -0.809 -1.509 -9.869 1.00 95.62 90 CYS A CA 1
ATOM 725 C C . CYS A 1 90 ? 0.462 -1.652 -10.719 1.00 95.62 90 CYS A C 1
ATOM 727 O O . CYS A 1 90 ? 1.173 -0.666 -10.930 1.00 95.62 90 CYS A O 1
ATOM 729 N N . THR A 1 91 ? 0.761 -2.861 -11.208 1.00 93.75 91 THR A N 1
ATOM 730 C CA . THR A 1 91 ? 1.979 -3.197 -11.962 1.00 93.75 91 THR A CA 1
ATOM 731 C C . THR A 1 91 ? 2.169 -2.314 -13.186 1.00 93.75 91 THR A C 1
ATOM 733 O O . THR A 1 91 ? 3.300 -2.033 -13.570 1.00 93.75 91 THR A O 1
ATOM 736 N N . THR A 1 92 ? 1.098 -1.850 -13.820 1.00 92.12 92 THR A N 1
ATOM 737 C CA . THR A 1 92 ? 1.191 -0.993 -15.008 1.00 92.12 92 THR A CA 1
ATOM 738 C C . THR A 1 92 ? 1.218 0.490 -14.652 1.00 92.12 92 THR A C 1
ATOM 740 O O . THR A 1 92 ? 1.965 1.245 -15.267 1.00 92.12 92 THR A O 1
ATOM 743 N N . CYS A 1 93 ? 0.471 0.915 -13.630 1.00 90.81 93 CYS A N 1
ATOM 744 C CA . CYS A 1 93 ? 0.272 2.336 -13.357 1.00 90.81 93 CYS A CA 1
ATOM 745 C C . CYS A 1 93 ? 1.404 2.992 -12.556 1.00 90.81 93 CYS A C 1
ATOM 747 O O . CYS A 1 93 ? 1.667 4.175 -12.763 1.00 90.81 93 CYS A O 1
ATOM 749 N N . TYR A 1 94 ? 2.133 2.244 -11.716 1.00 89.94 94 TYR A N 1
ATOM 750 C CA . TYR A 1 94 ? 3.184 2.819 -10.859 1.00 89.94 94 TYR A CA 1
ATOM 751 C C . TYR A 1 94 ? 4.315 3.503 -11.643 1.00 89.94 94 TYR A C 1
ATOM 753 O O . TYR A 1 94 ? 4.914 4.462 -11.157 1.00 89.94 94 TYR A O 1
ATOM 761 N N . ARG A 1 95 ? 4.556 3.052 -12.883 1.00 89.62 95 ARG A N 1
ATOM 762 C CA . ARG A 1 95 ? 5.531 3.635 -13.821 1.00 89.62 95 ARG A CA 1
ATOM 763 C C . ARG A 1 95 ? 5.140 5.032 -14.311 1.00 89.62 95 ARG A C 1
ATOM 765 O O . ARG A 1 95 ? 5.976 5.743 -14.851 1.00 89.62 95 ARG A O 1
ATOM 772 N N . HIS A 1 96 ? 3.894 5.442 -14.090 1.00 89.94 96 HIS A N 1
ATOM 773 C CA . HIS A 1 96 ? 3.397 6.792 -14.354 1.00 89.94 96 HIS A CA 1
ATOM 774 C C . HIS A 1 96 ? 3.415 7.667 -13.090 1.00 89.94 96 HIS A C 1
ATOM 776 O O . HIS A 1 96 ? 2.625 8.600 -12.959 1.00 89.94 96 HIS A O 1
ATOM 782 N N . PHE A 1 97 ? 4.320 7.362 -12.152 1.00 87.00 97 PHE A N 1
ATOM 783 C CA . PHE A 1 97 ? 4.589 8.145 -10.940 1.00 87.00 97 PHE A CA 1
ATOM 784 C C . PHE A 1 97 ? 3.414 8.209 -9.945 1.00 87.00 97 PHE A C 1
ATOM 786 O O . PHE A 1 97 ? 3.322 9.123 -9.124 1.00 87.00 97 PHE A O 1
ATOM 793 N N . GLY A 1 98 ? 2.508 7.227 -9.984 1.00 85.25 98 GLY A N 1
ATOM 794 C CA . GLY A 1 98 ? 1.351 7.167 -9.093 1.00 85.25 98 GLY A CA 1
ATOM 795 C C . GLY A 1 98 ? 0.655 5.808 -9.079 1.00 85.25 98 GLY A C 1
ATOM 796 O O . GLY A 1 98 ? 0.832 4.994 -9.976 1.00 85.25 98 GLY A O 1
ATOM 797 N N . THR A 1 99 ? -0.154 5.565 -8.049 1.00 86.62 99 THR A N 1
ATOM 798 C CA . THR A 1 99 ? -1.013 4.371 -7.941 1.00 86.62 99 THR A CA 1
ATOM 799 C C . THR A 1 99 ? -2.426 4.781 -7.510 1.00 86.62 99 THR A C 1
ATOM 801 O O . THR A 1 99 ? -2.852 5.899 -7.794 1.00 86.62 99 THR A O 1
ATOM 804 N N . LEU A 1 100 ? -3.169 3.908 -6.823 1.00 88.25 100 LEU A N 1
ATOM 805 C CA . LEU A 1 100 ? -4.603 4.047 -6.541 1.00 88.25 100 LEU A CA 1
ATOM 806 C C . LEU A 1 100 ? -5.045 5.445 -6.091 1.00 88.25 100 LEU A C 1
ATOM 808 O O . LEU A 1 100 ? -5.887 6.054 -6.742 1.00 88.25 100 LEU A O 1
ATOM 812 N N . ARG A 1 101 ? -4.471 5.990 -5.014 1.00 87.38 101 ARG A N 1
ATOM 813 C CA . ARG A 1 101 ? -4.891 7.289 -4.452 1.00 87.38 101 ARG A CA 1
ATOM 814 C C . ARG A 1 101 ? -4.594 8.476 -5.371 1.00 87.38 101 ARG A C 1
ATOM 816 O O . ARG A 1 101 ? -5.165 9.541 -5.174 1.00 87.38 101 ARG A O 1
ATOM 823 N N . CYS A 1 102 ? -3.704 8.312 -6.345 1.00 87.75 102 CYS A N 1
ATOM 824 C CA . CYS A 1 102 ? -3.461 9.325 -7.370 1.00 87.75 102 CYS A CA 1
ATOM 825 C C . CYS A 1 102 ? -4.483 9.256 -8.515 1.00 87.75 102 CYS A C 1
ATOM 827 O O . CYS A 1 102 ? -4.681 10.251 -9.201 1.00 87.75 102 CYS A O 1
ATOM 829 N N . LEU A 1 103 ? -5.109 8.096 -8.730 1.00 86.06 103 LEU A N 1
ATOM 830 C CA . LEU A 1 103 ? -5.993 7.838 -9.869 1.00 86.06 103 LEU A CA 1
ATOM 831 C C . LEU A 1 103 ? -7.473 8.032 -9.540 1.00 86.06 103 LEU A C 1
ATOM 833 O O . LEU A 1 103 ? -8.277 8.246 -10.443 1.00 86.06 103 LEU A O 1
ATOM 837 N N . VAL A 1 104 ? -7.850 7.937 -8.263 1.00 86.12 104 VAL A N 1
ATOM 838 C CA . VAL A 1 104 ? -9.254 8.004 -7.850 1.00 86.12 104 VAL A CA 1
ATOM 839 C C . VAL A 1 104 ? -9.472 8.971 -6.696 1.00 86.12 104 VAL A C 1
ATOM 841 O O . VAL A 1 104 ? -8.618 9.144 -5.828 1.00 86.12 104 VAL A O 1
ATOM 844 N N . ASN A 1 105 ? -10.676 9.540 -6.651 1.00 85.38 105 ASN A N 1
ATOM 845 C CA . ASN A 1 105 ? -11.179 10.311 -5.521 1.00 85.38 105 ASN A CA 1
ATOM 846 C C . ASN A 1 105 ? -12.368 9.598 -4.876 1.00 85.38 105 ASN A C 1
ATOM 848 O O . ASN A 1 105 ? -13.214 9.017 -5.555 1.00 85.38 105 ASN A O 1
ATOM 852 N N . VAL A 1 106 ? -12.458 9.674 -3.547 1.00 82.69 106 VAL A N 1
ATOM 853 C CA . VAL A 1 106 ? -13.619 9.170 -2.805 1.00 82.69 106 VAL A CA 1
ATOM 854 C C . VAL A 1 106 ? -14.642 10.291 -2.686 1.00 82.69 106 VAL A C 1
ATOM 856 O O . VAL A 1 106 ? -14.422 11.245 -1.945 1.00 82.69 106 VAL A O 1
ATOM 859 N N . LEU A 1 107 ? -15.761 10.161 -3.398 1.00 86.69 107 LEU A N 1
ATOM 860 C CA . LEU A 1 107 ? -16.815 11.182 -3.421 1.00 86.69 107 LEU A CA 1
ATOM 861 C C . LEU A 1 107 ? -17.766 11.075 -2.223 1.00 86.69 107 LEU A C 1
ATOM 863 O O . LEU A 1 107 ? -18.215 12.082 -1.685 1.00 86.69 107 LEU A O 1
ATOM 867 N N . ARG A 1 108 ? -18.064 9.848 -1.784 1.00 83.12 108 ARG A N 1
ATOM 868 C CA . ARG A 1 108 ? -18.964 9.575 -0.660 1.00 83.12 108 ARG A CA 1
ATOM 869 C C . ARG A 1 108 ? -18.547 8.295 0.055 1.00 83.12 108 ARG A C 1
ATOM 871 O O . ARG A 1 108 ? -18.034 7.371 -0.571 1.00 83.12 108 ARG A O 1
ATOM 878 N N . ARG A 1 109 ? -18.796 8.243 1.362 1.00 78.81 109 ARG A N 1
ATOM 879 C CA . ARG A 1 109 ? -18.737 7.020 2.171 1.00 78.81 109 ARG A CA 1
ATOM 880 C C . ARG A 1 109 ? -20.096 6.830 2.825 1.00 78.81 109 ARG A C 1
ATOM 882 O O . ARG A 1 109 ? -20.627 7.788 3.387 1.00 78.81 109 ARG A O 1
ATOM 889 N N . ASP A 1 110 ? -20.649 5.631 2.719 1.00 72.69 110 ASP A N 1
ATOM 890 C CA . ASP A 1 110 ? -21.869 5.286 3.444 1.00 72.69 110 ASP A CA 1
ATOM 891 C C . ASP A 1 110 ? -21.499 5.144 4.926 1.00 72.69 110 ASP A C 1
ATOM 893 O O . ASP A 1 110 ? -20.522 4.465 5.251 1.00 72.69 110 ASP A O 1
ATOM 897 N N . ARG A 1 111 ? -22.213 5.862 5.799 1.00 61.50 111 ARG A N 1
ATOM 898 C CA . ARG A 1 111 ? -21.995 5.809 7.250 1.00 61.50 111 ARG A CA 1
ATOM 899 C C . ARG A 1 111 ? -22.532 4.510 7.838 1.00 61.50 111 ARG A C 1
ATOM 901 O O . ARG A 1 111 ? -23.602 4.061 7.374 1.00 61.50 111 ARG A O 1
#

pLDDT: mean 83.68, std 16.87, range [26.47, 97.94]